Protein AF-A0A7K4C7G1-F1 (afdb_monomer)

pLDDT: mean 90.19, std 8.88, range [55.78, 98.06]

Foldseek 3Di:
DFDFAKEKEWDFDDDPPDDGKIKMKMKTKAAPVLVVQLVVQVPVQQPPWAPKDWADKAFDPPPVTIIITMIIIIGNDPDRPDVCSSPVDPRYYYDPLGDRDHPVSVVVVVVVSVD

Mean predicted aligned error: 4.54 Å

Sequence (115 aa):
MIERQIRYNYKTETGEQIYLRHRWVFCIINEPREIQRIREKIYLELSPIEDLRNLYEGLISKSGGLHSDFFSFSTDKFKIENPKKIYNSKKIYKDRNLQEKDEAGLERYLNSLLR

Radius of gyration: 13.96 Å; Cα contacts (8 Å, |Δi|>4): 207; chains: 1; bounding box: 30×29×40 Å

Solvent-accessible surface area (backbone atoms only — not comparable to full-atom values): 6583 Å² total; per-residue (Å²): 123,61,70,71,34,36,37,31,27,71,46,76,48,84,49,103,85,45,75,69,33,22,42,34,32,41,39,37,32,30,46,69,76,55,43,55,56,32,50,55,36,48,47,64,72,42,53,69,72,41,80,74,40,83,60,46,74,46,78,43,82,93,46,88,72,29,27,38,42,30,37,33,32,31,19,74,57,88,71,78,91,57,60,58,77,42,41,90,58,90,48,64,42,84,34,90,87,54,64,93,58,56,56,71,55,47,52,53,50,54,54,61,68,56,110

Nearest PDB structures (foldseek):
  3jc8-assembly1_Oa  TM=6.529E-01  e=1.246E-01  Myxococcus xanthus DK 1622
  2rjz-assembly1_A  TM=6.301E-01  e=3.454E-01  Pseudomonas aeruginosa PAO1
  5uvr-assembly1_A  TM=6.190E-01  e=3.668E-01  Pseudomonas aeruginosa
  6lad-assembly7_A  TM=4.940E-01  e=2.089E+00  Akkermansia muciniphila ATCC BAA-835

Structure (mmCIF, N/CA/C/O backbone):
data_AF-A0A7K4C7G1-F1
#
_entry.id   AF-A0A7K4C7G1-F1
#
loop_
_atom_site.group_PDB
_atom_site.id
_atom_site.type_symbol
_atom_site.label_atom_id
_atom_site.label_alt_id
_atom_site.label_comp_id
_atom_site.label_asym_id
_atom_site.label_entity_id
_atom_site.label_seq_id
_atom_site.pdbx_PDB_ins_code
_atom_site.Cartn_x
_atom_site.Cartn_y
_atom_site.Cartn_z
_atom_site.occupancy
_atom_site.B_iso_or_equiv
_atom_site.auth_seq_id
_atom_site.auth_comp_id
_atom_site.auth_asym_id
_atom_site.auth_atom_id
_atom_site.pdbx_PDB_model_num
ATOM 1 N N . MET A 1 1 ? -4.802 -1.453 19.979 1.00 73.62 1 MET A N 1
ATOM 2 C CA . MET A 1 1 ? -5.773 -0.691 19.158 1.00 73.62 1 MET A CA 1
ATOM 3 C C . MET A 1 1 ? -5.024 -0.219 17.929 1.00 73.62 1 MET A C 1
ATOM 5 O O . MET A 1 1 ? -3.944 0.332 18.098 1.00 73.62 1 MET A O 1
ATOM 9 N N . ILE A 1 2 ? -5.516 -0.515 16.724 1.00 84.56 2 ILE A N 1
ATOM 10 C CA . ILE A 1 2 ? -4.805 -0.128 15.502 1.00 84.56 2 ILE A CA 1
ATOM 11 C C . ILE A 1 2 ? -4.882 1.380 15.305 1.00 84.56 2 ILE A C 1
ATOM 13 O O . ILE A 1 2 ? -5.895 2.008 15.605 1.00 84.56 2 ILE A O 1
ATOM 17 N N . GLU A 1 3 ? -3.804 1.954 14.798 1.00 90.62 3 GLU A N 1
ATOM 18 C CA . GLU A 1 3 ? -3.711 3.383 14.547 1.00 90.62 3 GLU A CA 1
ATOM 19 C C . GLU A 1 3 ? -3.606 3.656 13.046 1.00 90.62 3 GLU A C 1
ATOM 21 O O . GLU A 1 3 ? -3.239 2.777 12.259 1.00 90.62 3 GLU A O 1
A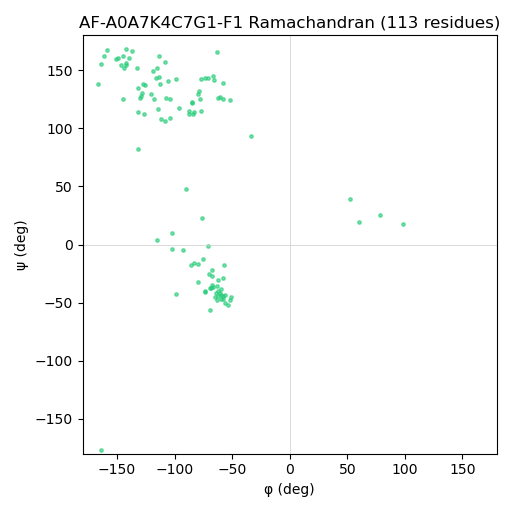TOM 26 N N . ARG A 1 4 ? -3.885 4.908 12.666 1.00 93.69 4 ARG A N 1
ATOM 27 C CA . ARG A 1 4 ? -3.721 5.397 11.294 1.00 93.69 4 ARG A CA 1
ATOM 28 C C . ARG A 1 4 ? -2.273 5.217 10.840 1.00 93.69 4 ARG A C 1
ATOM 30 O O . ARG A 1 4 ? -1.358 5.695 11.514 1.00 93.69 4 ARG A O 1
ATOM 37 N N . GLN A 1 5 ? -2.058 4.543 9.719 1.00 94.81 5 GLN A N 1
ATOM 38 C CA . GLN A 1 5 ? -0.720 4.227 9.218 1.00 94.81 5 GLN A CA 1
ATOM 39 C C . GLN A 1 5 ? -0.753 3.879 7.730 1.00 94.81 5 GLN A C 1
ATOM 41 O O . GLN A 1 5 ? -1.795 3.531 7.181 1.00 94.81 5 GLN A O 1
ATOM 46 N N . ILE A 1 6 ? 0.412 3.937 7.095 1.00 96.12 6 ILE A N 1
ATOM 47 C CA . ILE A 1 6 ? 0.641 3.446 5.740 1.00 96.12 6 ILE A CA 1
ATOM 48 C C . ILE A 1 6 ? 1.729 2.387 5.821 1.00 96.12 6 ILE A C 1
ATOM 50 O O . ILE A 1 6 ? 2.801 2.623 6.384 1.00 96.12 6 ILE A O 1
ATOM 54 N N . ARG A 1 7 ? 1.471 1.226 5.235 1.00 95.88 7 ARG A N 1
ATOM 55 C CA . ARG A 1 7 ? 2.472 0.187 5.026 1.00 95.88 7 ARG A CA 1
ATOM 56 C C . ARG A 1 7 ? 2.674 -0.019 3.545 1.00 95.88 7 ARG A C 1
ATOM 58 O O . ARG A 1 7 ? 1.728 0.074 2.769 1.00 95.88 7 ARG A O 1
ATOM 65 N N . TYR A 1 8 ? 3.909 -0.279 3.158 1.00 96.62 8 TYR A N 1
ATOM 66 C CA . TYR A 1 8 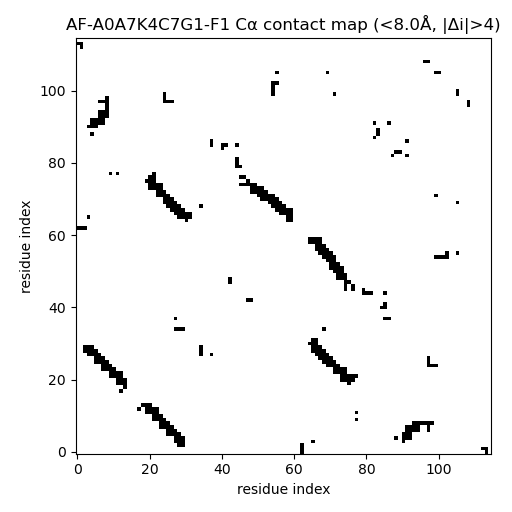? 4.229 -0.565 1.774 1.00 96.62 8 TYR A CA 1
ATOM 67 C C . TYR A 1 8 ? 5.303 -1.633 1.664 1.00 96.62 8 TYR A C 1
ATOM 69 O O . TYR A 1 8 ? 6.128 -1.821 2.556 1.00 96.62 8 TYR A O 1
ATOM 77 N N . ASN A 1 9 ? 5.325 -2.303 0.528 1.00 96.25 9 ASN A N 1
ATOM 78 C CA . ASN A 1 9 ? 6.435 -3.130 0.106 1.00 96.25 9 ASN A CA 1
ATOM 79 C C . ASN A 1 9 ? 6.658 -2.922 -1.385 1.00 96.25 9 ASN A C 1
ATOM 81 O O . ASN A 1 9 ? 5.759 -2.474 -2.093 1.00 96.25 9 ASN A O 1
ATOM 85 N N . TYR A 1 10 ? 7.842 -3.278 -1.863 1.00 94.50 10 TYR A N 1
ATOM 86 C CA . TYR A 1 10 ? 8.067 -3.387 -3.293 1.00 94.50 10 TYR A CA 1
ATOM 87 C C . TYR A 1 10 ? 9.013 -4.536 -3.600 1.00 94.50 10 TYR A C 1
ATOM 89 O O . TYR A 1 10 ? 9.879 -4.885 -2.789 1.00 94.50 10 TYR A O 1
ATOM 97 N N . LYS A 1 11 ? 8.849 -5.104 -4.789 1.00 92.19 11 LYS A N 1
ATOM 98 C CA . LYS A 1 11 ? 9.750 -6.095 -5.370 1.00 92.19 11 LYS A CA 1
ATOM 99 C C . LYS A 1 11 ? 10.178 -5.600 -6.744 1.00 92.19 11 LYS A C 1
ATOM 101 O O . LYS A 1 11 ? 9.363 -5.067 -7.486 1.00 92.19 11 LYS A O 1
ATOM 106 N N . THR A 1 12 ? 11.458 -5.742 -7.056 1.00 89.19 12 THR A N 1
ATOM 107 C CA . THR A 1 12 ? 11.967 -5.475 -8.403 1.00 89.19 12 THR A CA 1
ATOM 108 C C . THR A 1 12 ? 11.765 -6.730 -9.231 1.00 89.19 12 THR A C 1
ATOM 110 O O . THR A 1 12 ? 12.257 -7.792 -8.852 1.00 89.19 12 THR A O 1
ATOM 113 N N . GLU A 1 13 ? 11.043 -6.617 -10.335 1.00 79.25 13 GLU A N 1
ATOM 114 C CA . GLU A 1 13 ? 10.915 -7.696 -11.304 1.00 79.25 13 GLU A CA 1
ATOM 115 C C . GLU A 1 13 ? 12.134 -7.645 -12.227 1.00 79.25 13 GLU A C 1
ATOM 117 O O . GLU A 1 13 ? 12.352 -6.672 -12.947 1.00 79.25 13 GLU A O 1
ATOM 122 N N . THR A 1 14 ? 12.979 -8.674 -12.151 1.00 69.75 14 THR A N 1
ATOM 123 C CA . THR A 1 14 ? 14.148 -8.835 -13.020 1.00 69.75 14 THR A CA 1
ATOM 124 C C . THR A 1 14 ? 13.869 -9.975 -13.993 1.00 69.75 14 THR A C 1
ATOM 126 O O . THR A 1 14 ? 13.880 -11.139 -13.596 1.00 69.75 14 THR A O 1
ATOM 129 N N . GLY A 1 15 ? 13.604 -9.644 -15.254 1.00 62.62 15 GLY A N 1
ATOM 130 C CA . GLY A 1 15 ? 13.529 -10.597 -16.362 1.00 62.62 15 GLY A CA 1
ATOM 131 C C . GLY A 1 15 ? 14.329 -10.064 -17.548 1.00 62.62 15 GLY A C 1
ATOM 132 O O . GLY A 1 15 ? 14.448 -8.852 -17.692 1.00 62.62 15 GLY A O 1
ATOM 133 N N . GLU A 1 16 ? 14.870 -10.944 -18.397 1.00 55.78 16 GLU A N 1
ATOM 134 C CA . GLU A 1 16 ? 15.762 -10.574 -19.519 1.00 55.78 16 GLU A CA 1
ATOM 135 C C . GLU A 1 16 ? 15.142 -9.576 -20.520 1.00 55.78 16 GLU A C 1
ATOM 137 O O . GLU A 1 16 ? 15.866 -8.921 -21.263 1.00 55.78 16 GLU A O 1
ATOM 142 N N . GLN A 1 17 ? 13.813 -9.416 -20.514 1.00 60.09 17 GLN A N 1
ATOM 143 C CA . GLN A 1 17 ? 13.063 -8.473 -21.356 1.00 60.09 17 GLN A CA 1
ATOM 144 C C . GLN A 1 17 ? 12.334 -7.368 -20.567 1.00 60.09 17 GLN A C 1
ATOM 146 O O . GLN A 1 17 ? 11.606 -6.570 -21.155 1.00 60.09 17 GLN A O 1
ATOM 151 N N . ILE A 1 18 ? 12.500 -7.307 -19.242 1.00 59.62 18 ILE A N 1
ATOM 152 C CA . ILE A 1 18 ? 11.775 -6.370 -18.376 1.00 59.62 18 ILE A CA 1
ATOM 153 C C . ILE A 1 18 ? 12.729 -5.237 -17.990 1.00 59.62 18 ILE A C 1
ATOM 155 O O . ILE A 1 18 ? 13.652 -5.429 -17.198 1.00 59.62 18 ILE A O 1
ATOM 159 N N . TYR A 1 19 ? 12.501 -4.040 -18.541 1.00 60.81 19 TYR A N 1
ATOM 160 C CA . TYR A 1 19 ? 13.059 -2.802 -17.987 1.00 60.81 19 TYR A CA 1
ATOM 161 C C . TYR A 1 19 ? 12.702 -2.746 -16.499 1.00 60.81 19 TYR A C 1
ATOM 163 O O . TYR A 1 19 ? 11.524 -2.861 -16.184 1.00 60.81 19 TYR A O 1
ATOM 171 N N . LEU A 1 20 ? 13.703 -2.608 -15.617 1.00 63.78 20 LEU A N 1
ATOM 172 C CA . LEU A 1 20 ? 13.597 -2.642 -14.148 1.00 63.78 20 LEU A CA 1
ATOM 173 C C . LEU A 1 20 ? 12.281 -2.043 -13.630 1.00 63.78 20 LEU A C 1
ATOM 175 O O . LEU A 1 20 ? 12.171 -0.836 -13.415 1.00 63.78 20 LEU A O 1
ATOM 179 N N . ARG A 1 21 ? 11.281 -2.907 -13.430 1.00 84.81 21 ARG A N 1
ATOM 180 C CA . ARG A 1 21 ? 9.946 -2.505 -13.003 1.00 84.81 21 ARG A CA 1
ATOM 181 C C . ARG A 1 21 ? 9.759 -2.915 -11.559 1.00 84.81 21 ARG A C 1
ATOM 183 O O . ARG A 1 21 ? 9.979 -4.066 -11.181 1.00 84.81 21 ARG A O 1
ATOM 190 N N . HIS A 1 22 ? 9.390 -1.958 -10.725 1.00 92.00 22 HIS A N 1
ATOM 191 C CA . HIS A 1 22 ? 9.138 -2.190 -9.317 1.00 92.00 22 HIS A CA 1
ATOM 192 C C . HIS A 1 22 ? 7.646 -2.387 -9.117 1.00 92.00 22 HIS A C 1
ATOM 194 O O . HIS A 1 22 ? 6.849 -1.480 -9.356 1.00 92.00 22 HIS A O 1
ATOM 200 N N . ARG A 1 23 ? 7.273 -3.574 -8.646 1.00 94.12 23 ARG A N 1
ATOM 201 C CA . ARG A 1 23 ? 5.917 -3.876 -8.210 1.00 94.12 23 ARG A CA 1
ATOM 202 C C . ARG A 1 23 ? 5.754 -3.416 -6.772 1.00 94.12 23 ARG A C 1
ATOM 204 O O . ARG A 1 23 ? 6.378 -3.980 -5.872 1.00 94.12 23 ARG A O 1
ATOM 211 N N . TRP A 1 24 ? 4.930 -2.401 -6.557 1.00 96.19 24 TRP A N 1
ATOM 212 C CA . TRP A 1 24 ? 4.612 -1.856 -5.243 1.00 96.19 24 TRP A CA 1
ATOM 213 C C . TRP A 1 24 ? 3.285 -2.394 -4.734 1.00 96.19 24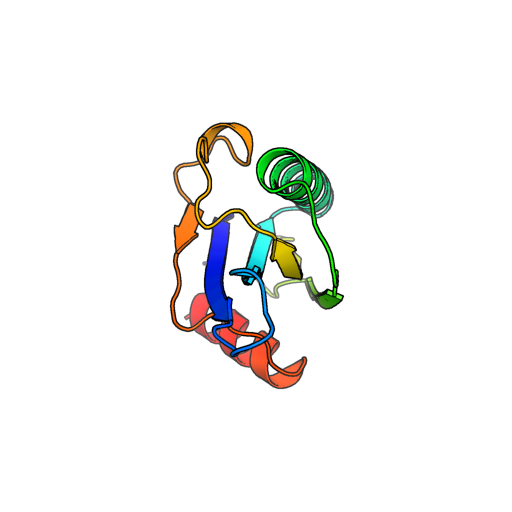 TRP A C 1
ATOM 215 O O . TRP A 1 24 ? 2.330 -2.523 -5.493 1.00 96.19 24 TRP A O 1
ATOM 225 N N . VAL A 1 25 ? 3.213 -2.652 -3.431 1.00 97.38 25 VAL A N 1
ATOM 226 C CA . VAL A 1 25 ? 1.985 -3.019 -2.721 1.00 97.38 25 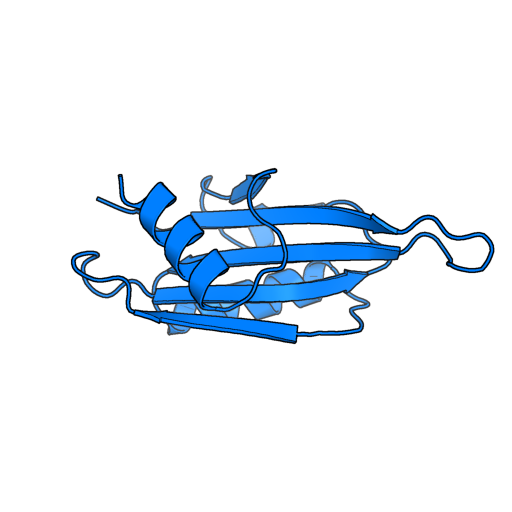VAL A CA 1
ATOM 227 C C . VAL A 1 25 ? 1.842 -2.094 -1.527 1.00 97.38 25 VAL A C 1
ATOM 229 O O . VAL A 1 25 ? 2.788 -1.937 -0.754 1.00 97.38 25 VAL A O 1
ATOM 232 N N . PHE A 1 26 ? 0.668 -1.500 -1.369 1.00 97.75 26 PHE A N 1
ATOM 233 C CA . PHE A 1 26 ? 0.340 -0.581 -0.289 1.00 97.75 26 PHE A CA 1
ATOM 234 C C . PHE A 1 26 ? -0.808 -1.121 0.559 1.00 97.75 26 PHE A C 1
ATOM 236 O O . PHE A 1 26 ? -1.685 -1.824 0.068 1.00 97.75 26 PHE A O 1
ATOM 243 N N . CYS A 1 27 ? -0.786 -0.765 1.839 1.00 97.31 27 CYS A N 1
ATOM 244 C CA . CYS A 1 27 ? -1.886 -0.897 2.780 1.00 97.31 27 CYS A CA 1
ATOM 245 C C . CYS A 1 27 ? -2.032 0.438 3.512 1.00 97.31 27 CYS A C 1
ATOM 247 O O . CYS A 1 27 ? -1.132 0.850 4.251 1.00 97.31 27 CYS A O 1
ATOM 249 N N . ILE A 1 28 ? -3.147 1.129 3.301 1.00 97.19 28 ILE A N 1
ATOM 250 C CA . ILE A 1 28 ? -3.475 2.368 4.004 1.00 97.19 28 ILE A CA 1
ATOM 251 C C . ILE A 1 28 ? -4.529 2.045 5.051 1.00 97.19 28 ILE A C 1
ATOM 253 O O . ILE A 1 28 ? -5.584 1.523 4.718 1.00 97.19 28 ILE A O 1
ATOM 257 N N . ILE A 1 29 ? -4.260 2.397 6.306 1.00 95.69 29 ILE A N 1
ATOM 258 C CA . ILE A 1 29 ? -5.237 2.337 7.390 1.00 95.69 29 ILE A CA 1
ATOM 259 C C . ILE A 1 29 ? -5.564 3.764 7.804 1.00 95.69 29 ILE A C 1
ATOM 261 O O . ILE A 1 29 ? -4.721 4.449 8.390 1.00 95.69 29 ILE A O 1
ATOM 265 N N . ASN A 1 30 ? -6.762 4.238 7.470 1.00 96.00 30 ASN A N 1
ATOM 266 C CA . ASN A 1 30 ? -7.194 5.598 7.789 1.00 96.00 30 ASN A CA 1
ATOM 267 C C . ASN A 1 30 ? -8.718 5.768 7.659 1.00 96.00 30 ASN A C 1
ATOM 269 O O . ASN A 1 30 ? -9.442 4.820 7.376 1.00 96.00 30 ASN A O 1
ATOM 273 N N . GLU A 1 31 ? -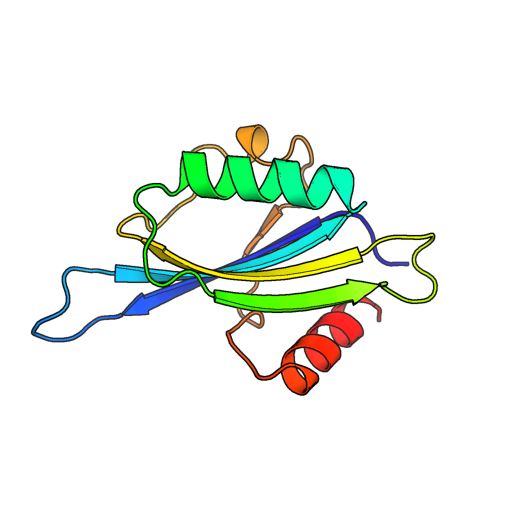9.212 6.985 7.869 1.00 94.88 31 GLU A N 1
ATOM 274 C CA . GLU A 1 31 ? -10.580 7.363 7.507 1.00 94.88 31 GLU A CA 1
ATOM 275 C C . GLU A 1 31 ? -10.755 7.361 5.976 1.00 94.88 31 GLU A C 1
ATOM 277 O O . GLU A 1 31 ? -9.829 7.778 5.272 1.00 94.88 31 GLU A O 1
ATOM 282 N N . PRO A 1 32 ? -11.933 6.980 5.440 1.00 93.31 32 PRO A N 1
ATOM 283 C CA . PRO A 1 32 ? -12.152 6.822 3.996 1.00 93.31 32 PRO A CA 1
ATOM 284 C C . PRO A 1 32 ? -11.718 8.027 3.152 1.00 93.31 32 PRO A C 1
ATOM 286 O O . PRO A 1 32 ? -11.022 7.886 2.149 1.00 93.31 32 PRO A O 1
ATOM 289 N N . ARG A 1 33 ? -12.064 9.241 3.599 1.00 93.12 33 ARG A N 1
ATOM 290 C CA . ARG A 1 33 ? -11.709 10.482 2.895 1.00 93.12 33 ARG A CA 1
ATOM 291 C C . ARG A 1 33 ? -10.198 10.706 2.824 1.00 93.12 33 ARG A C 1
ATOM 293 O O . ARG A 1 33 ? -9.696 11.259 1.848 1.00 93.12 33 ARG A O 1
ATOM 300 N N . GLU A 1 34 ? -9.478 10.314 3.867 1.00 94.94 34 GLU A N 1
ATOM 301 C CA . GLU A 1 34 ? -8.031 10.489 3.932 1.00 94.94 34 GLU A CA 1
ATOM 302 C C . GLU A 1 34 ? -7.302 9.401 3.136 1.00 94.94 34 GLU A C 1
ATOM 304 O O . GLU A 1 34 ? -6.281 9.697 2.519 1.00 94.94 34 GLU A O 1
ATOM 309 N N . ILE A 1 35 ? -7.853 8.181 3.063 1.00 96.00 35 ILE A N 1
ATOM 310 C CA . ILE A 1 35 ? -7.345 7.113 2.185 1.00 96.00 35 ILE A CA 1
ATOM 311 C C . ILE A 1 35 ? -7.252 7.613 0.742 1.00 96.00 35 ILE A C 1
ATOM 313 O O . ILE A 1 35 ? -6.178 7.544 0.146 1.00 96.00 35 ILE A O 1
ATOM 317 N N . GLN A 1 36 ? -8.332 8.188 0.205 1.00 95.12 36 GLN A N 1
ATOM 318 C CA . GLN A 1 36 ? -8.355 8.675 -1.177 1.00 95.12 36 GLN A CA 1
ATOM 319 C C . GLN A 1 36 ? -7.264 9.727 -1.442 1.00 95.12 36 GLN A C 1
ATOM 321 O O . GLN A 1 36 ? -6.500 9.610 -2.399 1.00 95.12 36 GLN A O 1
ATOM 326 N N . ARG A 1 37 ? -7.118 10.711 -0.546 1.00 95.56 37 ARG A N 1
ATOM 327 C CA . ARG A 1 37 ? -6.072 11.744 -0.650 1.00 95.56 37 ARG A CA 1
ATOM 328 C C . ARG A 1 37 ? -4.665 11.162 -0.591 1.00 95.56 37 ARG A C 1
ATOM 330 O O . ARG A 1 37 ? -3.770 11.626 -1.294 1.00 95.56 37 ARG A O 1
ATOM 337 N N . ILE A 1 38 ? -4.448 10.175 0.277 1.00 96.12 38 ILE A N 1
ATOM 338 C CA . ILE A 1 38 ? -3.159 9.496 0.399 1.00 96.12 38 ILE A CA 1
ATOM 339 C C . ILE A 1 38 ? -2.849 8.736 -0.895 1.00 96.12 38 ILE A C 1
ATOM 341 O O . ILE A 1 38 ? -1.731 8.860 -1.391 1.00 96.12 38 ILE A O 1
ATOM 345 N N . ARG A 1 39 ? -3.816 8.006 -1.471 1.00 95.94 39 ARG A N 1
ATOM 346 C CA . ARG A 1 39 ? -3.644 7.305 -2.756 1.00 95.94 39 ARG A CA 1
ATOM 347 C C . ARG A 1 39 ? -3.224 8.256 -3.867 1.00 95.94 39 ARG A C 1
ATOM 349 O O . ARG A 1 39 ? -2.222 8.004 -4.524 1.00 95.94 39 ARG A O 1
ATOM 356 N N . GLU A 1 40 ? -3.939 9.366 -4.037 1.00 95.62 40 GLU A N 1
ATOM 357 C CA . GLU A 1 40 ? -3.622 10.374 -5.057 1.00 95.62 40 GLU A CA 1
ATOM 358 C C . GLU A 1 40 ? -2.185 10.884 -4.915 1.00 95.62 40 GLU A C 1
ATOM 360 O O . GLU A 1 40 ? -1.442 10.962 -5.890 1.00 95.62 40 GLU A O 1
ATOM 365 N N . LYS A 1 41 ? -1.746 11.161 -3.684 1.00 95.56 41 LYS A N 1
ATOM 366 C CA . LYS A 1 41 ? -0.372 11.598 -3.416 1.00 95.56 41 LYS A CA 1
ATOM 367 C C . LYS A 1 41 ? 0.666 10.506 -3.667 1.00 95.56 41 LYS A C 1
ATOM 369 O O . LYS A 1 41 ? 1.749 10.824 -4.151 1.00 95.56 41 LYS A O 1
ATOM 374 N N . ILE A 1 42 ? 0.355 9.247 -3.350 1.00 95.94 42 ILE A N 1
ATOM 375 C CA . ILE A 1 42 ? 1.204 8.095 -3.692 1.00 95.94 42 ILE A CA 1
ATOM 376 C C . ILE A 1 42 ? 1.363 8.016 -5.210 1.00 95.94 42 ILE A C 1
ATOM 378 O O . ILE A 1 42 ? 2.487 7.901 -5.690 1.00 95.94 42 ILE A O 1
ATOM 382 N N . TYR A 1 43 ? 0.268 8.135 -5.964 1.00 95.44 43 TYR A N 1
ATOM 383 C CA . TYR A 1 43 ? 0.301 8.098 -7.424 1.00 95.44 43 TYR A CA 1
ATOM 384 C C . TYR A 1 43 ? 1.087 9.265 -8.012 1.00 95.44 43 TYR A C 1
ATOM 386 O O . TYR A 1 43 ? 1.885 9.049 -8.913 1.00 95.44 43 TYR A O 1
ATOM 394 N N . LEU A 1 44 ? 0.933 10.481 -7.485 1.00 95.00 44 LEU A N 1
ATOM 395 C CA . LEU A 1 44 ? 1.713 11.637 -7.935 1.00 95.00 44 LEU A CA 1
ATOM 396 C C . LEU A 1 44 ? 3.215 11.451 -7.686 1.00 95.00 44 LEU A C 1
ATOM 398 O O . LEU A 1 44 ? 4.029 11.726 -8.565 1.00 95.00 44 LEU A O 1
ATOM 402 N N . GLU A 1 45 ? 3.589 10.958 -6.505 1.00 93.62 45 GLU A N 1
ATOM 403 C CA . GLU A 1 45 ? 4.991 10.743 -6.141 1.00 93.62 45 GLU A CA 1
ATOM 404 C C . GLU A 1 45 ? 5.624 9.602 -6.951 1.00 93.62 45 GLU A C 1
ATOM 406 O O . GLU A 1 45 ? 6.785 9.702 -7.352 1.00 93.62 45 GLU A O 1
ATOM 411 N N . LEU A 1 46 ? 4.864 8.536 -7.225 1.00 94.44 46 LEU A N 1
ATOM 412 C CA . LEU A 1 46 ? 5.333 7.322 -7.899 1.00 94.44 46 LEU A CA 1
ATOM 413 C C . LEU A 1 46 ? 4.937 7.232 -9.383 1.00 94.44 46 LEU A C 1
ATOM 415 O O . LEU A 1 46 ? 5.150 6.202 -10.005 1.00 94.44 46 LEU A O 1
ATOM 419 N N . SER A 1 47 ? 4.412 8.308 -9.971 1.00 92.19 47 SER A N 1
ATOM 420 C CA . SER A 1 47 ? 4.125 8.380 -11.410 1.00 92.19 47 SER A CA 1
ATOM 421 C C . SER A 1 47 ? 5.424 8.334 -12.238 1.00 92.19 47 SER A C 1
ATOM 423 O O . SER A 1 47 ? 6.397 8.978 -11.819 1.00 92.19 47 SER A O 1
ATOM 425 N N . PRO A 1 48 ? 5.455 7.648 -13.399 1.00 93.50 48 PRO A N 1
ATOM 426 C CA . PRO A 1 48 ? 4.341 6.927 -14.029 1.00 93.50 48 PRO A CA 1
ATOM 427 C C . PRO A 1 48 ? 3.992 5.609 -13.318 1.00 93.50 48 PRO A C 1
ATOM 429 O O . PRO A 1 48 ? 4.873 4.898 -12.833 1.00 93.50 48 PRO A O 1
ATOM 432 N N . ILE A 1 49 ? 2.690 5.297 -13.262 1.00 93.44 49 ILE A N 1
ATOM 433 C CA . ILE A 1 49 ? 2.164 4.038 -12.714 1.00 93.44 49 ILE A CA 1
ATOM 434 C C . ILE A 1 49 ? 1.513 3.201 -13.813 1.00 93.44 49 ILE A C 1
ATOM 436 O O . ILE A 1 49 ? 0.837 3.731 -14.693 1.00 93.44 49 ILE A O 1
ATOM 440 N N . GLU A 1 50 ? 1.666 1.888 -13.716 1.00 93.38 50 GLU A N 1
ATOM 441 C CA . GLU A 1 50 ? 1.059 0.902 -14.606 1.00 93.38 50 GLU A CA 1
ATOM 442 C C . GLU A 1 50 ? 0.499 -0.280 -13.811 1.00 93.38 50 GLU A C 1
ATOM 444 O O . GLU A 1 50 ? 0.795 -0.440 -12.626 1.00 93.38 50 GLU A O 1
ATOM 449 N N . ASP A 1 51 ? -0.321 -1.116 -14.451 1.00 92.31 51 ASP A N 1
ATOM 450 C CA . ASP A 1 51 ? -0.845 -2.354 -13.861 1.00 92.31 51 ASP A CA 1
ATOM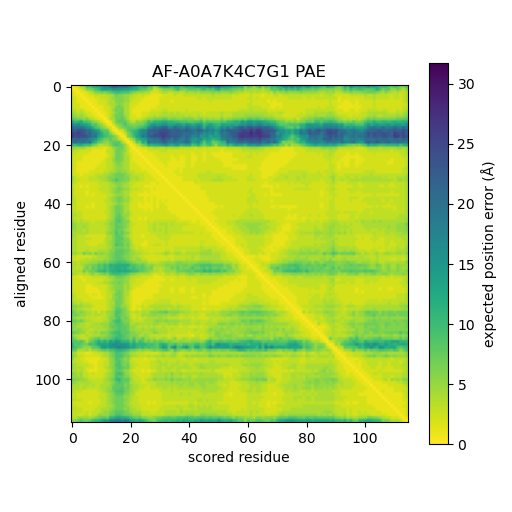 451 C C . ASP A 1 51 ? -1.511 -2.154 -12.483 1.00 92.31 51 ASP A C 1
ATOM 453 O O . ASP A 1 51 ? -1.327 -2.972 -11.570 1.00 92.31 51 ASP A O 1
ATOM 457 N N . LEU A 1 52 ? -2.248 -1.046 -12.317 1.00 95.94 52 LEU A N 1
ATOM 458 C CA . LEU A 1 52 ? -2.947 -0.716 -11.076 1.00 95.94 52 LEU A CA 1
ATOM 459 C C . LEU A 1 52 ? -4.007 -1.778 -10.763 1.00 95.94 52 LEU A C 1
ATOM 461 O O . LEU A 1 52 ? -4.885 -2.061 -11.576 1.00 95.94 52 LEU A O 1
ATOM 465 N N . ARG A 1 53 ? -3.945 -2.337 -9.554 1.00 96.06 53 ARG A N 1
ATOM 466 C CA . ARG A 1 53 ? -4.900 -3.310 -9.023 1.00 96.06 53 ARG A CA 1
ATOM 467 C C . ARG A 1 53 ? -5.382 -2.867 -7.652 1.00 96.06 53 ARG A C 1
ATOM 469 O O . ARG A 1 53 ? -4.575 -2.624 -6.758 1.00 96.06 53 ARG A O 1
ATOM 476 N N . ASN A 1 54 ? -6.697 -2.821 -7.484 1.00 96.19 54 ASN A N 1
ATOM 477 C CA . ASN A 1 54 ? -7.321 -2.758 -6.167 1.00 96.19 54 ASN A CA 1
ATOM 478 C C . ASN A 1 54 ? -7.440 -4.191 -5.660 1.00 96.19 54 ASN A C 1
ATOM 480 O O . ASN A 1 54 ? -8.008 -5.035 -6.351 1.00 96.19 54 ASN A O 1
ATOM 484 N N . LEU A 1 55 ? -6.840 -4.474 -4.510 1.00 95.88 55 LEU A N 1
ATOM 485 C CA . LEU A 1 55 ? -6.737 -5.832 -3.984 1.00 95.88 55 LEU A CA 1
ATOM 486 C C . LEU A 1 55 ? -7.801 -6.107 -2.923 1.00 95.88 55 LEU A C 1
ATOM 488 O O . LEU A 1 55 ? -8.373 -7.190 -2.914 1.00 95.88 55 LEU A O 1
ATOM 492 N N . TYR A 1 56 ? -8.040 -5.149 -2.024 1.00 95.31 56 TYR A N 1
ATOM 493 C CA . TYR A 1 56 ? -9.015 -5.282 -0.943 1.00 95.31 56 TYR A CA 1
ATOM 494 C C . TYR A 1 56 ? -9.305 -3.923 -0.301 1.00 95.31 56 TYR A C 1
ATOM 496 O O . TYR A 1 56 ? -8.382 -3.164 -0.009 1.00 95.31 56 TYR A O 1
ATOM 504 N N . GLU A 1 57 ? -10.572 -3.652 -0.008 1.00 95.25 57 GLU A N 1
ATOM 505 C CA . GLU A 1 57 ? -11.014 -2.496 0.770 1.00 95.25 57 GLU A CA 1
ATOM 506 C C . GLU A 1 57 ? -11.992 -2.973 1.845 1.00 95.25 57 GLU A C 1
ATOM 508 O O . GLU A 1 57 ? -12.889 -3.765 1.565 1.00 95.25 57 GLU A O 1
ATOM 513 N N . GLY A 1 58 ? -11.845 -2.497 3.082 1.00 93.69 58 GLY A N 1
ATOM 514 C CA . GLY A 1 58 ? -12.684 -2.993 4.171 1.00 93.69 58 GLY A CA 1
ATOM 515 C C . GLY A 1 58 ? -12.687 -2.132 5.426 1.00 93.69 58 GLY A C 1
ATOM 516 O O . GLY A 1 58 ? -11.748 -1.388 5.705 1.00 93.69 58 GLY A O 1
ATOM 517 N N . LEU A 1 59 ? -13.767 -2.241 6.202 1.00 94.00 59 LEU A N 1
ATOM 518 C CA . LEU A 1 59 ? -13.887 -1.625 7.523 1.00 94.00 59 LEU A CA 1
ATOM 519 C C . LEU A 1 59 ? -13.132 -2.465 8.559 1.00 94.00 59 LEU A C 1
ATOM 521 O O . LEU A 1 59 ? -13.343 -3.671 8.678 1.00 94.00 59 LEU A O 1
ATOM 525 N N . ILE A 1 60 ? -12.308 -1.819 9.383 1.00 92.31 60 ILE A N 1
ATOM 526 C CA . ILE A 1 60 ? -11.595 -2.500 10.461 1.00 92.31 60 ILE A CA 1
ATOM 527 C C . ILE A 1 60 ? -12.473 -2.519 11.710 1.00 92.31 60 ILE A C 1
ATOM 529 O O . ILE A 1 60 ? -12.716 -1.487 12.344 1.00 92.31 60 ILE A O 1
ATOM 533 N N . SER A 1 61 ? -12.922 -3.707 12.105 1.00 88.81 61 SER A N 1
ATOM 534 C CA . SER A 1 61 ? -13.740 -3.887 13.307 1.00 88.81 61 SER A CA 1
ATOM 535 C C . SER A 1 61 ? -13.035 -3.369 14.567 1.00 88.81 61 SER A C 1
ATOM 537 O O . SER A 1 61 ? -11.842 -3.588 14.763 1.00 88.81 61 SER A O 1
ATOM 539 N N . LYS A 1 62 ? -13.792 -2.706 15.455 1.00 84.75 62 LYS A N 1
ATOM 540 C CA . LYS A 1 62 ? -13.312 -2.179 16.754 1.00 84.75 62 LYS A CA 1
ATOM 541 C C . LYS A 1 62 ? -12.176 -1.141 16.656 1.00 84.75 62 LYS A C 1
ATOM 543 O O . LYS A 1 62 ? -11.484 -0.896 17.640 1.00 84.75 62 LYS A O 1
ATOM 548 N N . SER A 1 63 ? -11.996 -0.511 15.494 1.00 87.88 63 SER A N 1
ATOM 549 C CA . SER A 1 63 ? -10.977 0.527 15.262 1.00 87.88 63 SER A CA 1
ATOM 550 C C . SER A 1 63 ? -11.464 1.964 15.497 1.00 87.88 63 SER A C 1
ATOM 552 O O . SER A 1 63 ? -10.675 2.897 15.391 1.00 87.88 63 SER A O 1
ATOM 554 N N . GLY A 1 64 ? -12.759 2.156 15.780 1.00 85.56 64 GLY A N 1
ATOM 555 C CA . GLY A 1 64 ? -13.370 3.488 15.840 1.00 85.56 64 GLY A CA 1
ATOM 556 C C . GLY A 1 64 ? -13.688 4.094 14.466 1.00 85.56 64 GLY A C 1
ATOM 557 O O . GLY A 1 64 ? -13.743 5.312 14.351 1.00 85.56 64 GLY A O 1
ATOM 558 N N . GLY A 1 65 ? -13.890 3.262 13.434 1.00 90.12 65 GLY A N 1
ATOM 559 C CA . GLY A 1 65 ? -14.287 3.707 12.089 1.00 90.12 65 GLY A CA 1
ATOM 560 C C . GLY A 1 65 ? -13.137 3.832 11.085 1.00 90.12 65 GLY A C 1
ATOM 561 O O . GLY A 1 65 ? -13.291 4.494 10.063 1.00 90.12 65 GLY A O 1
ATOM 562 N N . LEU A 1 66 ? -11.981 3.217 11.358 1.00 95.06 66 LEU A N 1
ATOM 563 C CA . LEU A 1 66 ? -10.886 3.148 10.393 1.00 95.06 66 LEU A CA 1
ATOM 564 C C . LEU A 1 66 ? -11.170 2.089 9.330 1.00 95.06 66 LEU A C 1
ATOM 566 O O . LEU A 1 66 ? -11.680 1.005 9.618 1.00 95.06 66 LEU A O 1
ATOM 570 N N . HIS A 1 67 ? -10.770 2.403 8.108 1.00 96.31 67 HIS A N 1
ATOM 571 C CA . HIS A 1 67 ? -10.806 1.513 6.961 1.00 96.31 67 HIS A CA 1
ATOM 572 C C . HIS A 1 67 ? -9.391 1.092 6.586 1.00 96.31 67 HIS A C 1
ATOM 574 O O . HIS A 1 67 ? -8.420 1.784 6.899 1.00 96.31 67 HIS A O 1
ATOM 580 N N . SER A 1 68 ? -9.291 -0.044 5.909 1.00 96.06 68 SER A N 1
ATOM 581 C CA . SER A 1 68 ? -8.090 -0.494 5.227 1.00 96.06 68 SER A CA 1
ATOM 582 C C . SER A 1 68 ? -8.311 -0.488 3.724 1.00 96.06 68 SER A C 1
ATOM 584 O O . SER A 1 68 ? -9.348 -0.964 3.266 1.00 96.06 68 SER A O 1
ATOM 586 N N . ASP A 1 69 ? -7.314 -0.031 2.982 1.00 97.38 69 ASP A N 1
ATOM 587 C CA . ASP A 1 69 ? -7.276 -0.095 1.525 1.00 97.38 69 ASP A CA 1
ATOM 588 C C . ASP A 1 69 ? -5.941 -0.687 1.070 1.00 97.38 69 ASP A C 1
ATOM 590 O O . ASP A 1 69 ? -4.868 -0.228 1.480 1.00 97.38 69 ASP A O 1
ATOM 594 N N . PHE A 1 70 ? -6.027 -1.734 0.257 1.00 98.06 70 PHE A N 1
ATOM 595 C CA . PHE A 1 70 ? -4.912 -2.468 -0.307 1.00 98.06 70 PHE A CA 1
ATOM 596 C C . PHE A 1 70 ? -4.947 -2.358 -1.819 1.00 98.06 70 PHE A C 1
ATOM 598 O O . PHE A 1 70 ? -5.906 -2.759 -2.479 1.00 98.06 70 PHE A O 1
ATOM 605 N N . PHE A 1 71 ? -3.840 -1.901 -2.378 1.00 97.69 71 PHE A N 1
ATOM 606 C CA . PHE A 1 71 ? -3.684 -1.774 -3.815 1.00 97.69 71 PHE A CA 1
ATOM 607 C C . PHE A 1 71 ? -2.230 -1.978 -4.198 1.00 97.69 71 PHE A C 1
ATOM 609 O O . PHE A 1 71 ? -1.310 -1.863 -3.381 1.00 97.69 71 PHE A O 1
ATOM 616 N N . SER A 1 72 ? -2.024 -2.277 -5.467 1.00 97.31 72 SER A N 1
ATOM 617 C CA . SER A 1 72 ? -0.704 -2.469 -6.031 1.00 97.31 72 SER A CA 1
ATOM 618 C C . SER A 1 72 ? -0.614 -1.908 -7.432 1.00 97.31 72 SER A C 1
ATOM 620 O O . SER A 1 72 ? -1.612 -1.767 -8.133 1.00 97.31 72 SER A O 1
ATOM 622 N N . PHE A 1 73 ? 0.593 -1.544 -7.828 1.00 96.31 73 PHE A N 1
ATOM 623 C CA . PHE A 1 73 ? 0.886 -1.048 -9.164 1.00 96.31 73 PHE A CA 1
ATOM 624 C C . PHE A 1 73 ? 2.374 -1.217 -9.451 1.00 96.31 73 PHE A C 1
ATOM 626 O O . PHE A 1 73 ? 3.182 -1.487 -8.560 1.00 96.31 73 PHE A O 1
ATOM 633 N N . SER A 1 74 ? 2.725 -1.053 -10.712 1.00 94.81 74 SER A N 1
ATOM 634 C CA . SER A 1 74 ? 4.082 -1.118 -11.223 1.00 94.81 74 SER A CA 1
ATOM 635 C C . SER A 1 74 ? 4.585 0.293 -11.539 1.00 94.81 74 SER A C 1
ATOM 637 O O . SER A 1 74 ? 3.830 1.117 -12.048 1.00 94.81 74 SER A O 1
ATOM 639 N N . THR A 1 75 ? 5.847 0.591 -11.242 1.00 94.12 75 THR A N 1
ATOM 640 C CA . THR A 1 75 ? 6.508 1.860 -11.602 1.00 94.12 75 THR A CA 1
ATOM 641 C C . THR A 1 75 ? 8.012 1.633 -11.785 1.00 94.12 75 THR A C 1
ATOM 643 O O . THR A 1 75 ? 8.560 0.649 -11.289 1.00 94.12 75 THR A O 1
ATOM 646 N N . ASP A 1 76 ? 8.690 2.527 -12.497 1.00 91.94 76 ASP A N 1
ATOM 647 C CA . ASP A 1 76 ? 10.154 2.581 -12.603 1.00 91.94 76 ASP A CA 1
ATOM 648 C C . ASP A 1 76 ? 10.818 3.154 -11.335 1.00 91.94 76 ASP A C 1
ATOM 650 O O . ASP A 1 76 ? 12.024 3.013 -11.119 1.00 91.94 76 ASP A O 1
ATOM 654 N N . LYS A 1 77 ? 10.036 3.760 -10.437 1.00 91.62 77 LYS A N 1
ATOM 655 C CA . LYS A 1 77 ? 10.533 4.303 -9.172 1.00 91.62 77 LYS A CA 1
ATOM 656 C C . LYS A 1 77 ? 10.716 3.212 -8.118 1.00 91.62 77 LYS A C 1
ATOM 658 O O . LYS A 1 77 ? 9.801 2.461 -7.792 1.00 91.62 77 LYS A O 1
ATOM 663 N N . PHE A 1 78 ? 11.895 3.182 -7.497 1.00 88.50 78 PHE A N 1
ATOM 664 C CA . PHE A 1 78 ? 12.253 2.224 -6.436 1.00 88.50 78 PHE A CA 1
ATOM 665 C C . PHE A 1 78 ? 12.200 2.804 -5.013 1.00 88.50 78 PHE A C 1
ATOM 667 O O . PHE A 1 78 ? 12.424 2.089 -4.030 1.00 88.50 78 PHE A O 1
ATOM 674 N N . LYS A 1 79 ? 11.925 4.106 -4.877 1.00 89.94 79 LYS A N 1
ATOM 675 C CA . LYS A 1 79 ? 11.809 4.787 -3.585 1.00 89.94 79 LYS A CA 1
ATOM 676 C C . LYS A 1 79 ? 10.771 5.904 -3.610 1.00 89.94 79 LYS A C 1
ATOM 678 O O . LYS A 1 79 ? 10.507 6.505 -4.644 1.00 89.94 79 LYS A O 1
ATOM 683 N N . ILE A 1 80 ? 10.231 6.188 -2.428 1.00 89.94 80 ILE A N 1
ATOM 684 C CA . ILE A 1 80 ? 9.446 7.390 -2.141 1.00 89.94 80 ILE A CA 1
ATOM 685 C C . ILE A 1 80 ? 10.444 8.477 -1.728 1.00 89.94 80 ILE A C 1
ATOM 687 O O . ILE A 1 80 ? 11.093 8.331 -0.690 1.00 89.94 80 ILE A O 1
ATOM 691 N N . GLU A 1 81 ? 10.582 9.543 -2.516 1.00 88.44 81 GLU A N 1
ATOM 692 C CA . GLU A 1 81 ? 11.564 10.610 -2.256 1.00 88.44 81 GLU A CA 1
ATOM 693 C C . GLU A 1 81 ? 11.138 11.485 -1.076 1.00 88.44 81 GLU A C 1
ATOM 695 O O . GLU A 1 81 ? 11.956 11.861 -0.235 1.00 88.44 81 GLU A O 1
ATOM 700 N N . ASN A 1 82 ? 9.841 11.788 -0.973 1.00 87.75 82 ASN A N 1
ATOM 701 C CA . ASN A 1 82 ? 9.310 12.627 0.090 1.00 87.75 82 ASN A CA 1
ATOM 702 C C . ASN A 1 82 ? 8.064 12.024 0.765 1.00 87.75 82 ASN A C 1
ATOM 704 O O . ASN A 1 82 ? 6.933 12.445 0.504 1.00 87.75 82 ASN A O 1
ATOM 708 N N . PRO A 1 83 ? 8.249 11.098 1.726 1.00 88.06 83 PRO A N 1
ATOM 709 C CA . PRO A 1 83 ? 7.136 10.462 2.434 1.00 88.06 83 PRO A CA 1
ATOM 710 C C . PRO A 1 83 ? 6.211 11.456 3.157 1.00 88.06 83 PRO A C 1
ATOM 712 O O . PRO A 1 83 ? 5.011 11.216 3.270 1.00 88.06 83 PRO A O 1
ATOM 715 N N . LYS A 1 84 ? 6.740 12.610 3.598 1.00 87.50 84 LYS A N 1
ATOM 716 C CA . LYS A 1 84 ? 5.953 13.648 4.286 1.00 87.50 84 LYS A CA 1
ATOM 717 C C . LYS A 1 84 ? 4.923 14.318 3.373 1.00 87.50 84 LYS A C 1
ATOM 719 O O . LYS A 1 84 ? 3.899 14.781 3.870 1.00 87.50 84 LYS A O 1
ATOM 724 N N . LYS A 1 85 ? 5.165 14.368 2.054 1.00 86.81 85 LYS A N 1
ATOM 725 C CA . LYS A 1 85 ? 4.176 14.879 1.087 1.00 86.81 85 LYS A CA 1
ATOM 726 C C . LYS A 1 85 ? 2.953 13.971 1.009 1.00 86.81 85 LYS A C 1
ATOM 728 O O . LYS A 1 85 ? 1.834 14.476 0.911 1.00 86.81 85 LYS A O 1
ATOM 733 N N . ILE A 1 86 ? 3.169 12.658 1.111 1.00 87.56 86 ILE A N 1
ATOM 734 C CA . ILE A 1 86 ? 2.115 11.641 1.077 1.00 87.56 86 ILE A CA 1
ATOM 735 C C . ILE A 1 86 ? 1.261 11.726 2.339 1.00 87.56 86 ILE A C 1
ATOM 737 O O . ILE A 1 86 ? 0.052 11.942 2.266 1.00 87.56 86 ILE A O 1
ATOM 741 N N . TYR A 1 87 ? 1.891 11.623 3.5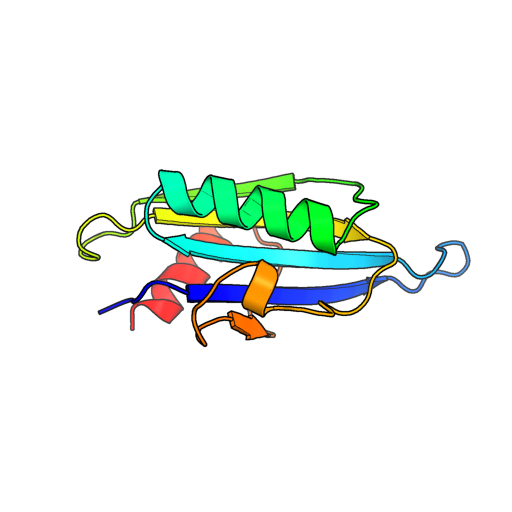06 1.00 87.38 87 TYR A N 1
ATOM 742 C CA . TYR A 1 87 ? 1.179 11.643 4.774 1.00 87.38 87 TYR A CA 1
ATOM 743 C C . TYR A 1 87 ? 2.025 12.349 5.826 1.00 87.38 87 TYR A C 1
ATOM 745 O O . TYR A 1 87 ? 3.168 11.979 6.080 1.00 87.38 87 TYR A O 1
ATOM 753 N N . ASN A 1 88 ? 1.455 13.378 6.458 1.00 79.19 88 ASN A N 1
ATOM 754 C CA . ASN A 1 88 ? 2.168 14.249 7.399 1.00 79.19 88 ASN A CA 1
ATOM 755 C C . ASN A 1 88 ? 2.402 13.591 8.781 1.00 79.19 88 ASN A C 1
ATOM 757 O O . ASN A 1 88 ? 2.568 14.262 9.795 1.00 79.19 88 ASN A O 1
ATOM 761 N N . SER A 1 89 ? 2.386 12.260 8.834 1.00 77.38 89 SER A N 1
ATOM 762 C CA . SER A 1 89 ? 2.605 11.450 10.027 1.00 77.38 89 SER A CA 1
ATOM 763 C C . SER A 1 89 ? 3.875 10.624 9.861 1.00 77.38 89 SER A C 1
ATOM 765 O O . SER A 1 89 ? 4.231 10.213 8.760 1.00 77.38 89 SER A O 1
ATOM 767 N N . LYS A 1 90 ? 4.537 10.299 10.975 1.00 72.88 90 LYS A N 1
ATOM 768 C CA . LYS A 1 90 ? 5.704 9.398 10.986 1.00 72.88 90 LYS A CA 1
ATOM 769 C C . LYS A 1 90 ? 5.340 7.926 10.720 1.00 72.88 90 LYS A C 1
ATOM 771 O O . LYS A 1 90 ? 6.229 7.082 10.690 1.00 72.88 90 LYS A O 1
ATOM 776 N N . LYS A 1 91 ? 4.054 7.604 10.542 1.00 88.31 91 LYS A N 1
ATOM 777 C CA . LYS A 1 91 ? 3.534 6.232 10.461 1.00 88.31 91 LYS A CA 1
ATOM 778 C C . LYS A 1 91 ? 3.507 5.670 9.036 1.00 88.31 91 LYS A C 1
ATOM 780 O O . LYS A 1 91 ? 2.486 5.145 8.603 1.00 88.31 91 LYS A O 1
ATOM 785 N N . ILE A 1 92 ? 4.613 5.815 8.305 1.00 92.19 92 ILE A N 1
ATOM 786 C CA . ILE A 1 92 ? 4.809 5.216 6.978 1.00 92.19 92 ILE A CA 1
ATOM 787 C C . ILE A 1 92 ? 5.939 4.195 7.086 1.00 92.19 92 ILE A C 1
ATOM 789 O O . ILE A 1 92 ? 7.078 4.564 7.370 1.00 92.19 92 ILE A O 1
ATOM 793 N N . TYR A 1 93 ? 5.634 2.920 6.856 1.00 91.31 93 TYR A N 1
ATOM 794 C CA . TYR A 1 93 ? 6.559 1.819 7.120 1.00 91.31 93 TYR A CA 1
ATOM 795 C C . TYR A 1 93 ? 6.730 0.915 5.904 1.00 91.31 93 TYR A C 1
ATOM 797 O O . TYR A 1 93 ? 5.751 0.531 5.266 1.00 91.31 93 TYR A O 1
ATOM 805 N N . LYS A 1 94 ? 7.974 0.508 5.632 1.00 93.56 94 LYS A N 1
ATOM 806 C CA . LYS A 1 94 ? 8.232 -0.621 4.737 1.00 93.56 94 LYS A CA 1
ATOM 807 C C . LYS A 1 94 ? 7.982 -1.923 5.502 1.00 93.56 94 LYS A C 1
ATOM 809 O O . LYS A 1 94 ? 8.590 -2.133 6.549 1.00 93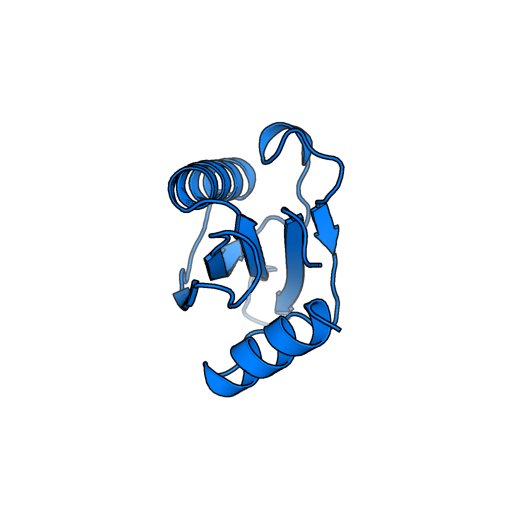.56 94 LYS A O 1
ATOM 814 N N . ASP A 1 95 ? 7.131 -2.798 4.980 1.00 95.38 95 ASP A N 1
ATOM 815 C CA . ASP A 1 95 ? 6.756 -4.070 5.599 1.00 95.38 95 ASP A CA 1
ATOM 816 C C . ASP A 1 95 ? 6.970 -5.230 4.621 1.00 95.38 95 ASP A C 1
ATOM 818 O O . ASP A 1 95 ? 6.274 -5.359 3.619 1.00 95.38 95 ASP A O 1
ATOM 822 N N . ARG A 1 96 ? 7.935 -6.107 4.914 1.00 92.56 96 ARG A N 1
ATOM 823 C CA . ARG A 1 96 ? 8.289 -7.236 4.035 1.00 92.56 96 ARG A CA 1
ATOM 824 C C . ARG A 1 96 ? 7.188 -8.300 3.944 1.00 92.56 96 ARG A C 1
ATOM 826 O O . ARG A 1 96 ? 7.165 -9.064 2.974 1.00 92.56 96 ARG A O 1
ATOM 833 N N . ASN A 1 97 ? 6.297 -8.349 4.936 1.00 93.44 97 ASN A N 1
ATOM 834 C CA . ASN A 1 97 ? 5.197 -9.310 5.006 1.00 93.44 97 ASN A CA 1
ATOM 835 C C . ASN A 1 97 ? 3.981 -8.866 4.180 1.00 93.44 97 ASN A C 1
ATOM 837 O O . ASN A 1 97 ? 3.121 -9.698 3.872 1.00 93.44 97 ASN A O 1
ATOM 841 N N . LEU A 1 98 ? 3.924 -7.584 3.799 1.00 95.38 98 LEU A N 1
ATOM 842 C CA . LEU A 1 98 ? 2.927 -7.054 2.876 1.00 95.38 98 LEU A CA 1
ATOM 843 C C . LEU A 1 98 ? 3.297 -7.455 1.445 1.00 95.38 98 LEU A C 1
ATOM 845 O O . LEU A 1 98 ? 4.336 -7.060 0.917 1.00 95.38 98 LEU A O 1
ATOM 849 N N . GLN A 1 99 ? 2.461 -8.278 0.828 1.00 93.94 99 GLN A N 1
ATOM 850 C CA . GLN A 1 99 ? 2.623 -8.771 -0.540 1.00 93.94 99 GLN A CA 1
ATOM 851 C C . GLN A 1 99 ? 1.240 -8.897 -1.176 1.00 93.94 99 GLN A C 1
ATOM 853 O O . GLN A 1 99 ? 0.245 -8.937 -0.451 1.00 93.94 99 GLN A O 1
ATOM 858 N N . GLU A 1 100 ? 1.179 -8.984 -2.506 1.00 92.00 100 GLU A N 1
ATOM 859 C CA . GLU A 1 100 ? -0.070 -9.347 -3.178 1.00 92.00 100 GLU A CA 1
ATOM 860 C C . GLU A 1 100 ? -0.505 -10.738 -2.721 1.00 92.00 100 GLU A C 1
ATOM 862 O O . GLU A 1 100 ? 0.281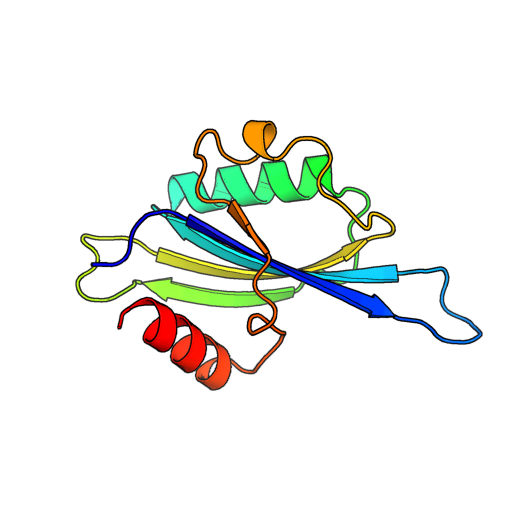 -11.688 -2.737 1.00 92.00 100 GLU A O 1
ATOM 867 N N . LYS A 1 101 ? -1.750 -10.826 -2.267 1.00 92.25 101 LYS A N 1
ATOM 868 C CA . LYS A 1 101 ? -2.423 -12.047 -1.841 1.00 92.25 101 LYS A CA 1
ATOM 869 C C . LYS A 1 101 ? -3.876 -11.950 -2.287 1.00 92.25 101 LYS A C 1
ATOM 871 O O . LYS A 1 101 ? -4.332 -10.878 -2.683 1.00 92.25 101 LYS A O 1
ATOM 876 N N . ASP A 1 102 ? -4.581 -13.065 -2.201 1.00 92.88 102 ASP A N 1
ATOM 877 C CA . ASP A 1 102 ? -6.035 -13.057 -2.242 1.00 92.88 102 ASP A CA 1
ATOM 878 C C . ASP A 1 102 ? -6.618 -12.281 -1.049 1.00 92.88 102 ASP A C 1
ATOM 880 O O . ASP A 1 102 ? -5.934 -11.989 -0.062 1.00 92.88 102 ASP A O 1
ATOM 884 N N . GLU A 1 103 ? -7.903 -11.956 -1.141 1.00 90.88 103 GLU A N 1
ATOM 885 C CA . GLU A 1 103 ? -8.637 -11.216 -0.115 1.00 90.88 103 GLU A CA 1
ATOM 886 C C . GLU A 1 103 ? -8.470 -11.845 1.279 1.00 90.88 103 GLU A C 1
ATOM 888 O O . GLU A 1 103 ? -8.049 -11.171 2.219 1.00 90.88 103 GLU A O 1
ATOM 893 N N . ALA A 1 104 ? -8.644 -13.166 1.396 1.00 92.50 104 ALA A N 1
ATOM 894 C CA . ALA A 1 104 ? -8.451 -13.892 2.651 1.00 92.50 104 ALA A CA 1
ATOM 895 C C . ALA A 1 104 ? -7.016 -13.763 3.206 1.00 92.50 104 ALA A C 1
ATOM 897 O O . ALA A 1 104 ? -6.804 -13.657 4.420 1.00 92.50 104 ALA A O 1
ATOM 898 N N . GLY A 1 105 ? -5.998 -13.768 2.343 1.00 93.56 105 GLY A N 1
ATOM 899 C CA . GLY A 1 105 ? -4.608 -13.551 2.727 1.00 93.56 105 GLY A CA 1
ATOM 900 C C . GLY A 1 105 ? -4.327 -12.126 3.210 1.00 93.56 105 GLY A C 1
ATOM 901 O O . GLY A 1 105 ? -3.522 -11.945 4.134 1.00 93.56 105 GLY A O 1
ATOM 902 N N . LEU A 1 106 ? -4.993 -11.126 2.627 1.00 93.56 106 LEU A N 1
ATOM 903 C CA . LEU A 1 106 ? -4.904 -9.721 3.034 1.00 93.56 106 LEU A CA 1
ATOM 904 C C . LEU A 1 106 ? -5.647 -9.461 4.344 1.00 93.56 106 LEU A C 1
ATOM 906 O O . LEU A 1 106 ? -5.093 -8.810 5.229 1.00 93.56 106 LEU A O 1
ATOM 910 N N . GLU A 1 107 ? -6.823 -10.055 4.538 1.00 91.94 107 GLU A N 1
ATOM 911 C CA . GLU A 1 107 ? -7.536 -10.027 5.816 1.00 91.94 107 GLU A CA 1
ATOM 912 C C . GLU A 1 107 ? -6.702 -10.645 6.943 1.00 91.94 107 GLU A C 1
ATOM 914 O O . GLU A 1 107 ? -6.601 -10.085 8.036 1.00 91.94 107 GLU A O 1
ATOM 919 N N . ARG A 1 108 ? -6.044 -11.787 6.699 1.00 92.88 108 ARG A N 1
ATOM 920 C CA . ARG A 1 108 ? -5.128 -12.397 7.682 1.00 92.88 108 ARG A CA 1
ATOM 921 C C . ARG A 1 108 ? -3.965 -11.472 8.026 1.00 92.88 108 ARG A C 1
ATOM 923 O O . ARG A 1 108 ? -3.598 -11.367 9.196 1.00 92.88 108 ARG A O 1
ATOM 930 N N . TYR A 1 109 ? -3.393 -10.802 7.027 1.00 93.75 109 TYR A N 1
ATOM 931 C CA . TYR A 1 109 ? -2.347 -9.809 7.251 1.00 93.75 109 TYR A CA 1
ATOM 932 C C . TYR A 1 109 ? -2.872 -8.631 8.083 1.00 93.75 109 TYR A C 1
ATOM 934 O O . TYR A 1 109 ? -2.259 -8.285 9.091 1.00 93.75 109 TYR A O 1
ATOM 942 N N . LEU A 1 110 ? -4.034 -8.076 7.740 1.00 92.25 110 LEU A N 1
ATOM 943 C CA . LEU A 1 110 ? -4.675 -6.997 8.490 1.00 92.25 110 LEU A CA 1
ATOM 944 C C . LEU A 1 110 ? -4.933 -7.400 9.949 1.00 92.25 110 LEU A C 1
ATOM 946 O O . LEU A 1 110 ? -4.594 -6.659 10.869 1.00 92.25 110 LEU A O 1
ATOM 950 N N . ASN A 1 111 ? -5.437 -8.613 10.173 1.00 90.94 111 ASN A N 1
ATOM 951 C CA . ASN A 1 111 ? -5.645 -9.177 11.505 1.00 90.94 111 ASN A CA 1
ATOM 952 C C . ASN A 1 111 ? -4.342 -9.333 12.298 1.00 90.94 111 ASN A C 1
ATOM 954 O O . ASN A 1 111 ? -4.356 -9.196 13.519 1.00 90.94 111 ASN A O 1
ATOM 958 N N . SER A 1 112 ? -3.209 -9.574 11.633 1.00 91.12 112 SER A N 1
ATOM 959 C CA . SER A 1 112 ? -1.905 -9.613 12.306 1.00 91.12 112 SER A CA 1
ATOM 960 C C . SER A 1 112 ? -1.438 -8.238 12.793 1.00 91.12 112 SER A C 1
ATOM 962 O O . SER A 1 112 ? -0.703 -8.173 13.769 1.00 91.12 112 SER A O 1
ATOM 964 N N . LEU A 1 113 ? -1.902 -7.148 12.167 1.00 88.38 113 LEU A N 1
ATOM 965 C CA . LEU A 1 113 ? -1.623 -5.774 12.604 1.00 88.38 113 LEU A CA 1
ATOM 966 C C . LEU A 1 113 ? -2.512 -5.323 13.772 1.00 88.38 113 LEU A C 1
ATOM 968 O O . LEU A 1 113 ? -2.226 -4.305 14.402 1.00 88.38 113 LEU A O 1
ATOM 972 N N . LEU A 1 114 ? -3.618 -6.034 14.012 1.00 82.44 114 LEU A N 1
ATOM 973 C CA . LEU A 1 114 ? -4.573 -5.742 15.084 1.00 82.44 114 LEU A CA 1
ATOM 974 C C . LEU A 1 114 ? -4.189 -6.377 16.429 1.00 82.44 114 LEU A C 1
ATOM 976 O O . LEU A 1 114 ? -4.743 -5.964 17.451 1.00 82.44 114 LEU A O 1
ATOM 980 N N . ARG A 1 115 ? -3.302 -7.378 16.411 1.00 71.62 115 ARG A N 1
ATOM 981 C CA . ARG A 1 115 ? -2.780 -8.082 17.591 1.00 71.62 115 ARG A CA 1
ATOM 982 C C . ARG A 1 115 ? -1.648 -7.293 18.235 1.00 71.62 115 ARG A C 1
ATOM 984 O O . ARG A 1 115 ? -1.650 -7.237 19.481 1.00 71.62 115 ARG A O 1
#

Secondary structure (DSSP, 8-state):
---SEEEEEEEEE--TT---EEEEEEEEEE-HHHHHHHHHHHHHHH-S-EEEEEEEEEE-TTSSS-EEEEEEEEES--S-S-HHHH-SSS-EEE-TT-----HHHHHHHHHHHH-